Protein AF-A0A846BX42-F1 (afdb_monomer_lite)

Sequence (143 aa):
TKVPAIKTTLGAWLAKYPDSKILSTDTGYNRDYLRYPYGDYYTNKQIIFPVSNQNKLTLHPKAIVSYIWQADNRKPHNLFSGDSQQFVHDELKKTGEKVVRFNGRKIRARWDSQLDTVVVEELDGTPVPSSTAFAFVYPAFFR

Secondary structure (DSSP, 8-state):
---------HHHHHHH-TT-----S--SS---TTS-SSTTTTTSS--SS--TTGGG--S-TT-EEEEEEEE-S---TTS--EEEEEEEHHHHHHHSEEEEEETTEEEEEEEETTTTEEEEEETTSPBPP-EEEETTHHHHH--

Structure (mmCIF, N/CA/C/O backbone):
data_AF-A0A846BX42-F1
#
_entry.id   AF-A0A846BX42-F1
#
loop_
_atom_site.group_PDB
_atom_site.id
_atom_site.type_symbol
_atom_site.label_atom_id
_atom_site.label_alt_id
_atom_site.label_comp_id
_atom_site.label_asym_id
_atom_site.label_entity_id
_atom_site.label_seq_id
_atom_site.pdbx_PDB_ins_code
_atom_site.Cartn_x
_atom_site.Cartn_y
_atom_site.Cartn_z
_atom_site.occupancy
_atom_site.B_iso_or_equiv
_atom_site.auth_seq_id
_atom_site.auth_comp_id
_atom_site.auth_asym_id
_atom_site.auth_atom_id
_atom_site.pdbx_PDB_model_num
ATOM 1 N N . THR A 1 1 ? -18.578 -1.463 -12.778 1.00 58.31 1 THR A N 1
ATOM 2 C CA . THR A 1 1 ? -18.076 -2.644 -12.043 1.00 58.31 1 THR A CA 1
ATOM 3 C C . THR A 1 1 ? -16.735 -2.310 -11.421 1.00 58.31 1 THR A C 1
ATOM 5 O O . THR A 1 1 ? -15.931 -1.691 -12.106 1.00 58.31 1 THR A O 1
ATOM 8 N N . LYS A 1 2 ? -16.496 -2.634 -10.141 1.00 65.88 2 LYS A N 1
ATOM 9 C CA . LYS A 1 2 ? -15.152 -2.525 -9.540 1.00 65.88 2 LYS A CA 1
ATOM 10 C C . LYS A 1 2 ? -14.355 -3.770 -9.934 1.00 65.88 2 LYS A C 1
ATOM 12 O O . LYS A 1 2 ? -14.879 -4.871 -9.806 1.00 65.88 2 LYS A O 1
ATOM 17 N N . VAL A 1 3 ? -13.131 -3.591 -10.418 1.00 77.19 3 VAL A N 1
ATOM 18 C CA . VAL A 1 3 ? -12.224 -4.697 -10.759 1.00 77.19 3 VAL A CA 1
ATOM 19 C C . VAL A 1 3 ? -11.154 -4.764 -9.669 1.00 77.19 3 VAL A C 1
ATOM 21 O O . VAL A 1 3 ? -10.576 -3.721 -9.356 1.00 77.19 3 VAL A O 1
ATOM 24 N N . PRO A 1 4 ? -10.910 -5.928 -9.042 1.00 76.12 4 PRO A N 1
ATOM 25 C CA . PRO A 1 4 ? -9.859 -6.048 -8.042 1.00 76.12 4 PRO A CA 1
ATOM 26 C C . PRO A 1 4 ? -8.486 -5.858 -8.697 1.00 76.12 4 PRO A C 1
ATOM 28 O O . PRO A 1 4 ? -8.218 -6.401 -9.768 1.00 76.12 4 PRO A O 1
ATOM 31 N N . ALA A 1 5 ? -7.613 -5.102 -8.038 1.00 79.06 5 ALA A N 1
ATOM 32 C CA . ALA A 1 5 ? -6.197 -5.047 -8.373 1.00 79.06 5 ALA A CA 1
ATOM 33 C C . ALA A 1 5 ? -5.436 -6.024 -7.471 1.00 79.06 5 ALA A C 1
ATOM 35 O O . ALA A 1 5 ? -5.768 -6.168 -6.295 1.00 79.06 5 ALA A O 1
ATOM 36 N N . ILE A 1 6 ? -4.416 -6.683 -8.017 1.00 79.38 6 ILE A N 1
ATOM 37 C CA . ILE A 1 6 ? -3.538 -7.581 -7.262 1.00 79.38 6 ILE A CA 1
ATOM 38 C C . ILE A 1 6 ? -2.096 -7.081 -7.342 1.00 79.38 6 ILE A C 1
ATOM 40 O O . ILE A 1 6 ? -1.648 -6.632 -8.397 1.00 79.38 6 ILE A O 1
ATOM 44 N N . LYS A 1 7 ? -1.357 -7.180 -6.234 1.00 87.38 7 LYS A N 1
ATOM 45 C CA . LYS A 1 7 ? 0.105 -7.057 -6.227 1.00 87.38 7 LYS A CA 1
ATOM 46 C C . LYS A 1 7 ? 0.687 -8.460 -6.383 1.00 87.38 7 LYS A C 1
ATOM 48 O O . LYS A 1 7 ? 0.247 -9.383 -5.706 1.00 87.38 7 LYS A O 1
ATOM 53 N N . THR A 1 8 ? 1.644 -8.638 -7.283 1.00 90.94 8 THR A N 1
ATOM 54 C CA . THR A 1 8 ? 2.302 -9.930 -7.517 1.00 90.94 8 THR A CA 1
ATOM 55 C C . THR A 1 8 ? 3.731 -9.716 -8.011 1.00 90.94 8 THR A C 1
ATOM 57 O O . THR A 1 8 ? 4.105 -8.593 -8.357 1.00 90.94 8 THR A O 1
ATOM 60 N N . THR A 1 9 ? 4.535 -10.776 -8.039 1.00 93.62 9 THR A N 1
ATOM 61 C CA . THR A 1 9 ? 5.858 -10.749 -8.671 1.00 93.62 9 THR A CA 1
ATOM 62 C C . THR A 1 9 ? 5.738 -11.090 -10.152 1.00 93.62 9 THR A C 1
ATOM 64 O O . THR A 1 9 ? 4.836 -11.823 -10.563 1.00 93.62 9 THR A O 1
ATOM 67 N N . LEU A 1 10 ? 6.684 -10.612 -10.965 1.00 93.19 10 LEU A N 1
ATOM 68 C CA . LEU A 1 10 ? 6.733 -10.972 -12.384 1.00 93.19 10 LEU A CA 1
ATOM 69 C C . LEU A 1 10 ? 6.839 -12.494 -12.582 1.00 93.19 10 LEU A C 1
ATOM 71 O O . LEU A 1 10 ? 6.173 -13.043 -13.451 1.00 93.19 10 LEU A O 1
ATOM 75 N N . GLY A 1 11 ? 7.619 -13.185 -11.745 1.00 95.00 11 GLY A N 1
ATOM 76 C CA . GLY A 1 11 ? 7.758 -14.642 -11.809 1.00 95.00 11 GLY A CA 1
ATOM 77 C C . GLY A 1 11 ? 6.442 -15.382 -11.556 1.00 95.00 11 GLY A C 1
ATOM 78 O O . GLY A 1 11 ? 6.080 -16.264 -12.327 1.00 95.00 11 GLY A O 1
ATOM 79 N N . ALA A 1 12 ? 5.686 -14.989 -10.524 1.00 94.81 12 ALA A N 1
ATOM 80 C CA . ALA A 1 12 ? 4.381 -15.587 -10.243 1.00 94.81 12 ALA A CA 1
ATOM 81 C C . ALA A 1 12 ? 3.355 -15.271 -11.343 1.00 94.81 12 ALA A C 1
ATOM 83 O O . ALA A 1 12 ? 2.546 -16.127 -11.702 1.00 94.81 12 ALA A O 1
ATOM 84 N N . TRP A 1 13 ? 3.416 -14.065 -11.916 1.00 95.19 13 TRP A N 1
ATOM 85 C CA . TRP A 1 13 ? 2.587 -13.698 -13.059 1.00 95.19 13 TRP A CA 1
ATOM 86 C C . TRP A 1 13 ? 2.885 -14.563 -14.287 1.00 95.19 13 TRP A C 1
ATOM 88 O O . TRP A 1 13 ? 1.961 -15.138 -14.854 1.00 95.19 13 TRP A O 1
ATOM 98 N N . LEU A 1 14 ? 4.156 -14.704 -14.671 1.00 96.50 14 LEU A N 1
ATOM 99 C CA . LEU A 1 14 ? 4.567 -15.499 -15.833 1.00 96.50 14 LEU A CA 1
ATOM 100 C C . LEU A 1 14 ? 4.319 -16.997 -15.640 1.00 96.50 14 LEU A C 1
ATOM 102 O O . LEU A 1 14 ? 3.939 -17.669 -16.590 1.00 96.50 14 LEU A O 1
ATOM 106 N N . ALA A 1 15 ? 4.451 -17.519 -14.418 1.00 97.19 15 ALA A N 1
ATOM 107 C CA . ALA A 1 15 ? 4.079 -18.902 -14.122 1.00 97.19 15 ALA A CA 1
ATOM 108 C C . ALA A 1 15 ? 2.581 -19.162 -14.369 1.00 97.19 15 ALA A C 1
ATOM 110 O O . ALA A 1 15 ? 2.205 -20.242 -14.818 1.00 97.19 15 ALA A O 1
ATOM 111 N N . LYS A 1 16 ? 1.724 -18.171 -14.090 1.00 96.44 16 LYS A N 1
ATOM 112 C CA . LYS A 1 16 ? 0.274 -18.266 -14.306 1.00 96.44 16 LYS A CA 1
ATOM 113 C C . LYS A 1 16 ? -0.146 -17.946 -15.744 1.00 96.44 16 LYS A C 1
ATOM 115 O O . LYS A 1 16 ? -1.104 -18.532 -16.239 1.00 96.44 16 LYS A O 1
ATOM 120 N N . TYR A 1 17 ? 0.539 -17.010 -16.393 1.00 96.88 17 TYR A N 1
ATOM 121 C CA . TYR A 1 17 ? 0.228 -16.509 -17.731 1.00 96.88 17 TYR A CA 1
ATOM 122 C C . TYR A 1 17 ? 1.485 -16.549 -18.613 1.00 96.88 17 TYR A C 1
ATOM 124 O O . TYR A 1 17 ? 2.057 -15.490 -18.905 1.00 96.88 17 TYR A O 1
ATOM 132 N N . PRO A 1 18 ? 1.923 -17.750 -19.032 1.00 97.69 18 PRO A N 1
ATOM 133 C CA . PRO A 1 18 ? 3.212 -17.950 -19.699 1.00 97.69 18 PRO A CA 1
ATOM 134 C C . PRO A 1 18 ? 3.326 -17.234 -21.049 1.00 97.69 18 PRO A C 1
ATOM 136 O O . PRO A 1 18 ? 4.420 -16.832 -21.430 1.00 97.69 18 PRO A O 1
ATOM 139 N N . ASP A 1 19 ? 2.202 -16.986 -21.727 1.00 97.88 19 ASP A N 1
ATOM 140 C CA . ASP A 1 19 ? 2.166 -16.286 -23.019 1.00 97.88 19 ASP A CA 1
ATOM 141 C C . ASP A 1 19 ? 2.198 -14.750 -22.889 1.00 97.88 19 ASP A C 1
ATOM 143 O O . ASP A 1 19 ? 2.101 -14.024 -23.885 1.00 97.88 19 ASP A O 1
ATOM 147 N N . SER A 1 20 ? 2.306 -14.221 -21.662 1.00 97.06 20 SER A N 1
ATOM 148 C CA . SER A 1 20 ? 2.407 -12.777 -21.433 1.00 97.06 20 SER A CA 1
ATOM 149 C C . SER A 1 20 ? 3.665 -12.216 -22.091 1.00 97.06 20 SER A C 1
ATOM 151 O O . SER A 1 20 ? 4.775 -12.692 -21.861 1.00 97.06 20 SER A O 1
ATOM 153 N N . LYS A 1 21 ? 3.510 -11.134 -22.854 1.00 95.88 21 LYS A N 1
ATOM 154 C CA . LYS A 1 21 ? 4.640 -10.404 -23.437 1.00 95.88 21 LYS A CA 1
ATOM 155 C C . LYS A 1 21 ? 5.120 -9.326 -22.471 1.00 95.88 21 LYS A C 1
ATOM 157 O O . LYS A 1 21 ? 4.313 -8.548 -21.966 1.00 95.88 21 LYS A O 1
ATOM 162 N N . ILE A 1 22 ? 6.431 -9.264 -22.251 1.00 92.25 22 ILE A N 1
ATOM 163 C CA . ILE A 1 22 ? 7.089 -8.229 -21.444 1.00 92.25 22 ILE A CA 1
ATOM 164 C C . ILE A 1 22 ? 7.797 -7.253 -22.380 1.00 92.25 22 ILE A C 1
ATOM 166 O O . ILE A 1 22 ? 8.423 -7.666 -23.356 1.00 92.25 22 ILE A O 1
ATOM 170 N N . LEU A 1 23 ? 7.672 -5.955 -22.100 1.00 90.81 23 LEU A N 1
ATOM 171 C CA . LEU A 1 23 ? 8.343 -4.924 -22.883 1.00 90.81 23 LEU A CA 1
ATOM 172 C C . LEU A 1 23 ? 9.858 -4.992 -22.649 1.00 90.81 23 LEU A C 1
ATOM 174 O O . LEU A 1 23 ? 10.307 -5.059 -21.505 1.00 90.81 23 LEU A O 1
ATOM 178 N N . SER A 1 24 ? 10.631 -4.963 -23.735 1.00 87.88 24 SER A N 1
ATOM 179 C CA . SER A 1 24 ? 12.093 -4.952 -23.670 1.00 87.88 24 SER A CA 1
ATOM 180 C C . SER A 1 24 ? 12.615 -3.666 -23.026 1.00 87.88 24 SER A C 1
ATOM 182 O O . SER A 1 24 ? 12.065 -2.585 -23.238 1.00 87.88 24 SER A O 1
ATOM 184 N N . THR A 1 25 ? 13.717 -3.774 -22.283 1.00 86.25 25 THR A N 1
ATOM 185 C CA . THR A 1 25 ? 14.502 -2.616 -21.829 1.00 86.25 25 THR A CA 1
ATOM 186 C C . THR A 1 25 ? 15.407 -2.054 -22.930 1.00 86.25 25 THR A C 1
ATOM 188 O O . THR A 1 25 ? 15.941 -0.958 -22.770 1.00 86.25 25 THR A O 1
ATOM 191 N N . ASP A 1 26 ? 15.578 -2.775 -24.044 1.00 89.25 26 ASP A N 1
ATOM 192 C CA . ASP A 1 26 ? 16.244 -2.273 -25.248 1.00 89.25 26 ASP A CA 1
ATOM 193 C C . ASP A 1 26 ? 15.311 -1.319 -26.002 1.00 89.25 26 ASP A C 1
ATOM 195 O O . ASP A 1 26 ? 14.492 -1.717 -26.831 1.00 89.25 26 ASP A O 1
ATOM 199 N N . THR A 1 27 ? 15.388 -0.044 -25.629 1.00 89.75 27 THR A N 1
ATOM 200 C CA . THR A 1 27 ? 14.533 1.020 -26.172 1.00 89.75 27 THR A CA 1
ATOM 201 C C . THR A 1 27 ? 15.220 1.845 -27.261 1.00 89.75 27 THR A C 1
ATOM 203 O O . THR A 1 27 ? 14.589 2.733 -27.828 1.00 89.75 27 THR A O 1
ATOM 206 N N . GLY A 1 28 ? 16.511 1.611 -27.529 1.00 92.44 28 GLY A N 1
ATOM 207 C CA . GLY A 1 28 ? 17.339 2.485 -28.369 1.00 92.44 28 GLY A CA 1
ATOM 208 C C . GLY A 1 28 ? 17.769 3.805 -27.706 1.00 92.44 28 GLY A C 1
ATOM 209 O O . GLY A 1 28 ? 18.404 4.632 -28.358 1.00 92.44 28 GLY A O 1
ATOM 210 N N . TYR A 1 29 ? 17.465 4.016 -26.418 1.00 90.25 29 TYR A N 1
ATOM 211 C CA . TYR A 1 29 ? 17.846 5.215 -25.664 1.00 90.25 29 TYR A CA 1
ATOM 212 C C . TYR A 1 29 ? 18.771 4.891 -24.487 1.00 90.25 29 TYR A C 1
ATOM 214 O O . TYR A 1 29 ? 18.535 3.954 -23.727 1.00 90.25 29 TYR A O 1
ATOM 222 N N . ASN A 1 30 ? 19.784 5.736 -24.270 1.00 88.25 30 ASN A N 1
ATOM 223 C CA . ASN A 1 30 ? 20.662 5.668 -23.099 1.00 88.25 30 ASN A CA 1
ATOM 224 C C . ASN A 1 30 ? 20.037 6.419 -21.911 1.00 88.25 30 ASN A C 1
ATOM 226 O O . ASN A 1 30 ? 20.469 7.514 -21.543 1.00 88.25 30 ASN A O 1
ATOM 230 N N . ARG A 1 31 ? 18.959 5.862 -21.352 1.00 86.75 31 ARG A N 1
ATOM 231 C CA . ARG A 1 31 ? 18.343 6.361 -20.120 1.00 86.75 31 ARG A CA 1
ATOM 232 C C . ARG A 1 31 ? 18.371 5.278 -19.056 1.00 86.75 31 ARG A C 1
ATOM 234 O O . ARG A 1 31 ? 17.744 4.235 -19.206 1.00 86.75 31 ARG A O 1
ATOM 241 N N . ASP A 1 32 ? 19.042 5.575 -17.952 1.00 85.75 32 ASP A N 1
ATOM 242 C CA . ASP A 1 32 ? 19.016 4.727 -16.768 1.00 85.75 32 ASP A CA 1
ATOM 243 C C . ASP A 1 32 ? 17.695 4.925 -16.004 1.00 85.75 32 ASP A C 1
ATOM 245 O O . ASP A 1 32 ? 17.530 5.877 -15.237 1.00 85.75 32 ASP A O 1
ATOM 249 N N . TYR A 1 33 ? 16.733 4.033 -16.244 1.00 84.81 33 TYR A N 1
ATOM 250 C CA . TYR A 1 33 ? 15.455 3.997 -15.525 1.00 84.81 33 TYR A CA 1
ATOM 251 C C . TYR A 1 33 ? 15.555 3.370 -14.125 1.00 84.81 33 TYR A C 1
ATOM 253 O O . TYR A 1 33 ? 14.574 3.409 -13.382 1.00 84.81 33 TYR A O 1
ATOM 261 N N . LEU A 1 34 ? 16.712 2.821 -13.740 1.00 87.12 34 LEU A N 1
ATOM 262 C CA . LEU A 1 34 ? 16.957 2.328 -12.381 1.00 87.12 34 LEU A CA 1
ATOM 263 C C . LEU A 1 34 ? 17.358 3.467 -11.435 1.00 87.12 34 LEU A C 1
ATOM 265 O O . LEU A 1 34 ? 17.215 3.348 -10.217 1.00 87.12 34 LEU A O 1
ATOM 269 N N . ARG A 1 35 ? 17.815 4.601 -11.978 1.00 90.38 35 ARG A N 1
ATOM 270 C CA . ARG A 1 35 ? 18.152 5.786 -11.193 1.00 90.38 35 ARG A CA 1
ATOM 271 C C . ARG A 1 35 ? 16.902 6.570 -10.803 1.00 90.38 35 ARG A C 1
ATOM 273 O O . ARG A 1 35 ? 16.229 7.167 -11.642 1.00 90.38 35 ARG A O 1
ATOM 280 N N . TYR A 1 36 ? 16.648 6.661 -9.499 1.00 90.50 36 TYR A N 1
ATOM 281 C CA . TYR A 1 36 ? 15.584 7.505 -8.957 1.00 90.50 36 TYR A CA 1
ATOM 282 C C . TYR A 1 36 ? 15.865 8.997 -9.240 1.00 90.50 36 TYR A C 1
ATOM 284 O O . TYR A 1 36 ? 16.875 9.524 -8.766 1.00 90.50 36 TYR A O 1
ATOM 292 N N . PRO A 1 37 ? 15.004 9.708 -9.996 1.00 92.25 37 PRO A N 1
ATOM 293 C CA . PRO A 1 37 ? 15.317 11.058 -10.467 1.00 92.25 37 PRO A CA 1
ATOM 294 C C . PRO A 1 37 ? 14.945 12.163 -9.467 1.00 92.25 37 PRO A C 1
ATOM 296 O O . PRO A 1 37 ? 15.289 13.319 -9.691 1.00 92.25 37 PRO A O 1
ATOM 299 N N . TYR A 1 38 ? 14.246 11.837 -8.373 1.00 92.00 38 TYR A N 1
ATOM 300 C CA . TYR A 1 38 ? 13.671 12.828 -7.453 1.00 92.00 38 TYR A CA 1
ATOM 301 C C . TYR A 1 38 ? 14.485 13.029 -6.166 1.00 92.00 38 TYR A C 1
ATOM 303 O O . TYR A 1 38 ? 13.912 13.352 -5.127 1.00 92.00 38 TYR A O 1
ATOM 311 N N . GLY A 1 39 ? 15.806 12.828 -6.211 1.00 93.25 39 GLY A N 1
ATOM 312 C CA . GLY A 1 39 ? 16.698 13.086 -5.074 1.00 93.25 39 GLY A CA 1
ATOM 313 C C . GLY A 1 39 ? 16.233 12.401 -3.783 1.00 93.25 39 GLY A C 1
ATOM 314 O O . GLY A 1 39 ? 15.972 11.199 -3.773 1.00 93.25 39 GLY A O 1
ATOM 315 N N . ASP A 1 40 ? 16.082 13.177 -2.710 1.00 95.00 40 ASP A N 1
ATOM 316 C CA . ASP A 1 40 ? 15.636 12.711 -1.391 1.00 95.00 40 ASP A CA 1
ATOM 317 C C . ASP A 1 40 ? 14.105 12.735 -1.209 1.00 95.00 40 ASP A C 1
ATOM 319 O O . ASP A 1 40 ? 13.605 12.524 -0.100 1.00 95.00 40 ASP A O 1
ATOM 323 N N . TYR A 1 41 ? 13.334 12.976 -2.280 1.00 94.75 41 TYR A N 1
ATOM 324 C CA . TYR A 1 41 ? 11.883 13.150 -2.183 1.00 94.75 41 TYR A CA 1
ATOM 325 C C . TYR A 1 41 ? 11.206 11.967 -1.500 1.00 94.75 41 TYR A C 1
ATOM 327 O O . TYR A 1 41 ? 10.266 12.165 -0.738 1.00 94.75 41 TYR A O 1
ATOM 335 N N . TYR A 1 42 ? 11.689 10.745 -1.728 1.00 91.69 42 TYR A N 1
ATOM 336 C CA . TYR A 1 42 ? 11.106 9.547 -1.123 1.00 91.69 42 TYR A CA 1
ATOM 337 C C . TYR A 1 42 ? 11.219 9.540 0.411 1.00 91.69 42 TYR A C 1
ATOM 339 O O . TYR A 1 42 ? 10.339 9.029 1.099 1.00 91.69 42 TYR A O 1
ATOM 347 N N . THR A 1 43 ? 12.276 10.144 0.952 1.00 93.69 43 THR A N 1
ATOM 348 C CA . THR A 1 43 ? 12.626 10.080 2.376 1.00 93.69 43 THR A CA 1
ATOM 349 C C . THR A 1 43 ? 12.313 11.363 3.137 1.00 93.69 43 THR A C 1
ATOM 351 O O . THR A 1 43 ? 12.159 11.324 4.353 1.00 93.69 43 THR A O 1
ATOM 354 N N . ASN A 1 44 ? 12.195 12.502 2.453 1.00 96.00 44 ASN A N 1
ATOM 355 C CA . ASN A 1 44 ? 11.886 13.777 3.094 1.00 96.00 44 ASN A CA 1
ATOM 356 C C . ASN A 1 44 ? 10.374 13.953 3.375 1.00 96.00 44 ASN A C 1
ATOM 358 O O . ASN A 1 44 ? 9.525 13.161 2.949 1.00 96.00 44 ASN A O 1
ATOM 362 N N . LYS A 1 45 ? 10.005 15.041 4.065 1.00 96.38 45 LYS A N 1
ATOM 363 C CA . LYS A 1 45 ? 8.602 15.369 4.398 1.00 96.38 45 LYS A CA 1
ATOM 364 C C . LYS A 1 45 ? 7.884 16.251 3.368 1.00 96.38 45 LYS A C 1
ATOM 366 O O . LYS A 1 45 ? 6.689 16.484 3.518 1.00 96.38 45 LYS A O 1
ATOM 371 N N . GLN A 1 46 ? 8.569 16.736 2.332 1.00 95.38 46 GLN A N 1
ATOM 372 C CA . GLN A 1 46 ? 7.982 17.637 1.336 1.00 95.38 46 GLN A CA 1
ATOM 373 C C . GLN A 1 46 ? 6.866 16.937 0.549 1.00 95.38 46 GLN A C 1
ATOM 375 O O . GLN A 1 46 ? 7.012 15.782 0.157 1.00 95.38 46 GLN A O 1
ATOM 380 N N . ILE A 1 47 ? 5.774 17.636 0.246 1.00 95.25 47 ILE A N 1
ATOM 381 C CA . ILE A 1 47 ? 4.776 17.180 -0.726 1.00 95.25 47 ILE A CA 1
ATOM 382 C C . ILE A 1 47 ? 4.794 18.179 -1.884 1.00 95.25 47 ILE A C 1
ATOM 384 O O . ILE A 1 47 ? 4.529 19.357 -1.676 1.00 95.25 47 ILE A O 1
ATOM 388 N N . ILE A 1 48 ? 5.174 17.723 -3.085 1.00 92.62 48 ILE A N 1
ATOM 389 C CA . ILE A 1 48 ? 5.358 18.599 -4.257 1.00 92.62 48 ILE A CA 1
ATOM 390 C C . ILE A 1 48 ? 4.023 19.195 -4.716 1.00 92.62 48 ILE A C 1
ATOM 392 O O . ILE A 1 48 ? 3.971 20.361 -5.095 1.00 92.62 48 ILE A O 1
ATOM 396 N N . PHE A 1 49 ? 2.945 18.414 -4.644 1.00 92.94 49 PHE A N 1
ATOM 397 C CA . PHE A 1 49 ? 1.602 18.871 -4.979 1.00 92.94 49 PHE A CA 1
ATOM 398 C C . PHE A 1 49 ? 0.777 19.059 -3.705 1.00 92.94 49 PHE A C 1
ATOM 400 O O . PHE A 1 49 ? 0.699 18.125 -2.903 1.00 92.94 49 PHE A O 1
ATOM 407 N N . PRO A 1 50 ? 0.156 20.233 -3.499 1.00 91.75 50 PRO A N 1
ATOM 408 C CA . PRO A 1 50 ? -0.681 20.469 -2.334 1.00 91.75 50 PRO A CA 1
ATOM 409 C C . PRO A 1 50 ? -1.798 19.429 -2.220 1.00 91.75 50 PRO A C 1
ATOM 411 O O . PRO A 1 50 ? -2.491 19.125 -3.189 1.00 91.75 50 PRO A O 1
ATOM 414 N N . VAL A 1 51 ? -1.993 18.917 -1.009 1.00 94.06 51 VAL A N 1
ATOM 415 C CA . VAL A 1 51 ? -3.061 17.977 -0.657 1.00 94.06 51 VAL A CA 1
ATOM 416 C C . VAL A 1 51 ? -3.767 18.485 0.595 1.00 94.06 51 VAL A C 1
ATOM 418 O O . VAL A 1 51 ? -3.154 19.096 1.470 1.00 94.06 51 VAL A O 1
ATOM 421 N N . SER A 1 52 ? -5.076 18.275 0.673 1.00 94.06 52 SER A N 1
ATOM 422 C CA . SER A 1 52 ? -5.903 18.772 1.773 1.00 94.06 52 SER A CA 1
ATOM 423 C C . SER A 1 52 ? -5.699 17.960 3.061 1.00 94.06 52 SER A C 1
ATOM 425 O O . SER A 1 52 ? -5.135 16.866 3.043 1.00 94.06 52 SER A O 1
ATOM 427 N N . ASN A 1 53 ? -6.168 18.502 4.191 1.00 94.31 53 ASN A N 1
ATOM 428 C CA . ASN A 1 53 ? -6.291 17.817 5.489 1.00 94.31 53 ASN A CA 1
ATOM 429 C C . ASN A 1 53 ? -4.987 17.268 6.107 1.00 94.31 53 ASN A C 1
ATOM 431 O O . ASN A 1 53 ? -5.032 16.390 6.969 1.00 94.31 53 ASN A O 1
ATOM 435 N N . GLN A 1 54 ? -3.818 17.787 5.720 1.00 94.44 54 GLN A N 1
ATOM 436 C CA . GLN A 1 54 ? -2.530 17.308 6.251 1.00 94.44 54 GLN A CA 1
ATOM 437 C C . GLN A 1 54 ? -2.303 17.655 7.725 1.00 94.44 54 GLN A C 1
ATOM 439 O O . GLN A 1 54 ? -1.508 17.007 8.394 1.00 94.44 54 GLN A O 1
ATOM 444 N N . ASN A 1 55 ? -3.064 18.603 8.270 1.00 94.50 55 ASN A N 1
ATOM 445 C CA . ASN A 1 55 ? -3.118 18.870 9.706 1.00 94.50 55 ASN A CA 1
ATOM 446 C C . ASN A 1 55 ? -3.658 17.684 10.532 1.00 94.50 55 ASN A C 1
ATOM 448 O O . ASN A 1 55 ? -3.461 17.663 11.741 1.00 94.50 55 ASN A O 1
ATOM 452 N N . LYS A 1 56 ? -4.337 16.709 9.906 1.00 93.94 56 LYS A N 1
ATOM 453 C CA . LYS A 1 56 ? -4.805 15.474 10.560 1.00 93.94 56 LYS A CA 1
ATOM 454 C C . LYS A 1 56 ? -3.783 14.332 10.520 1.00 93.94 56 LYS A C 1
ATOM 456 O O . LYS A 1 56 ? -4.012 13.287 11.125 1.00 93.94 56 LYS A O 1
ATOM 461 N N . LEU A 1 57 ? -2.698 14.478 9.762 1.00 95.00 57 LEU A N 1
ATOM 462 C CA . LEU A 1 57 ? -1.736 13.406 9.553 1.00 95.00 57 LEU A CA 1
ATOM 463 C C . LEU A 1 57 ? -0.816 13.257 10.774 1.00 95.00 57 LEU A C 1
ATOM 465 O O . LEU A 1 57 ? -0.121 14.193 11.155 1.00 95.00 57 LEU A O 1
ATOM 469 N N . THR A 1 58 ? -0.766 12.055 11.343 1.00 94.56 58 THR A N 1
ATOM 470 C CA . THR A 1 58 ? 0.119 11.719 12.475 1.00 94.56 58 THR A CA 1
ATOM 471 C C . THR A 1 58 ? 1.364 10.932 12.063 1.00 94.56 58 THR A C 1
ATOM 473 O O . THR A 1 58 ? 2.322 10.833 12.826 1.00 94.56 58 THR A O 1
ATOM 476 N N . LEU A 1 59 ? 1.363 10.369 10.854 1.00 97.06 59 LEU A N 1
ATOM 477 C CA . LEU A 1 59 ? 2.463 9.584 10.300 1.00 97.06 59 LEU A CA 1
ATOM 478 C C . LEU A 1 59 ? 3.449 10.472 9.535 1.00 97.06 59 LEU A C 1
ATOM 480 O O . LEU A 1 59 ? 3.143 11.603 9.156 1.00 97.06 59 LEU A O 1
ATOM 484 N N . HIS A 1 60 ? 4.627 9.927 9.221 1.00 97.50 60 HIS A N 1
ATOM 485 C CA . HIS A 1 60 ? 5.443 10.509 8.158 1.00 97.50 60 HIS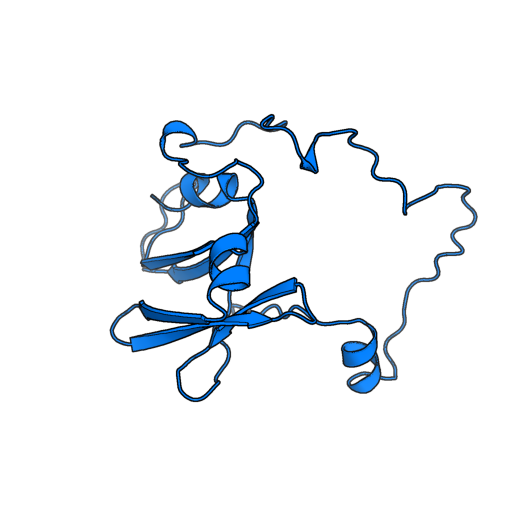 A CA 1
ATOM 486 C C . HIS A 1 60 ? 4.606 10.570 6.859 1.00 97.50 60 HIS A C 1
ATOM 488 O O . HIS A 1 60 ? 3.999 9.554 6.517 1.00 97.50 60 HIS A O 1
ATOM 494 N N . PRO A 1 61 ? 4.573 11.689 6.103 1.00 97.50 61 PRO A N 1
ATOM 495 C CA . PRO A 1 61 ? 3.737 11.824 4.900 1.00 97.50 61 PRO A CA 1
ATOM 496 C C . PRO A 1 61 ? 3.886 10.680 3.906 1.00 97.50 61 PRO A C 1
ATOM 498 O O . PRO A 1 61 ? 2.903 10.237 3.318 1.00 97.50 61 PRO A O 1
ATOM 501 N N . LYS A 1 62 ? 5.111 10.171 3.763 1.00 97.12 62 LYS A N 1
ATOM 502 C CA . LYS A 1 62 ? 5.455 9.082 2.843 1.00 97.12 62 LYS A CA 1
ATOM 503 C C . LYS A 1 62 ? 5.582 7.713 3.511 1.00 97.12 62 LYS A C 1
ATOM 505 O O . LYS A 1 62 ? 6.100 6.792 2.894 1.00 97.12 62 LYS A O 1
ATOM 510 N N . ALA A 1 63 ? 5.114 7.561 4.752 1.00 97.88 63 ALA A N 1
ATOM 511 C CA . ALA A 1 63 ? 4.912 6.228 5.314 1.00 97.88 63 ALA A CA 1
ATOM 512 C C . ALA A 1 63 ? 3.940 5.456 4.413 1.00 97.88 63 ALA A C 1
ATOM 514 O O . ALA A 1 63 ? 2.968 6.032 3.918 1.00 97.88 63 ALA A O 1
ATOM 515 N N . ILE A 1 64 ? 4.205 4.175 4.179 1.00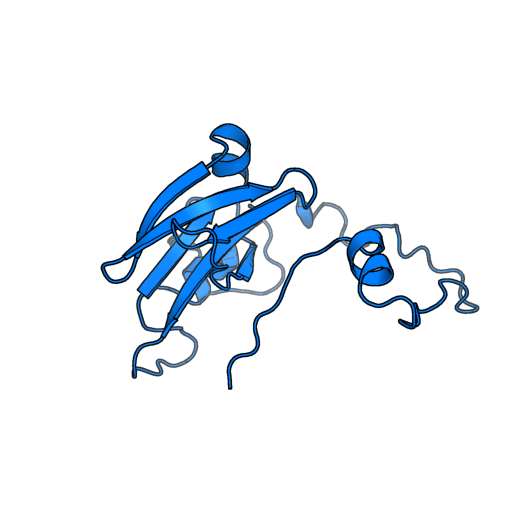 97.81 64 ILE A N 1
ATOM 516 C CA . ILE A 1 64 ? 3.347 3.352 3.329 1.00 97.81 64 ILE A CA 1
ATOM 517 C C . ILE A 1 64 ? 2.209 2.791 4.179 1.00 97.81 64 ILE A C 1
ATOM 519 O O . ILE A 1 64 ? 2.419 2.226 5.257 1.00 97.81 64 ILE A O 1
ATOM 523 N N . VAL A 1 65 ? 0.989 2.957 3.682 1.00 98.00 65 VAL A N 1
ATOM 524 C CA . VAL A 1 65 ? -0.221 2.391 4.272 1.00 98.00 65 VAL A CA 1
ATOM 525 C C . VAL A 1 65 ? -0.977 1.595 3.220 1.00 98.00 65 VAL A C 1
ATOM 527 O O . VAL A 1 65 ? -0.975 1.951 2.041 1.00 98.00 65 VAL A O 1
ATOM 530 N N . SER A 1 66 ? -1.663 0.539 3.644 1.00 97.19 66 SER A N 1
ATOM 531 C CA . SER A 1 66 ? -2.749 -0.050 2.860 1.00 97.19 66 SER A CA 1
ATOM 532 C C . SER A 1 66 ? -4.078 0.334 3.481 1.00 97.19 66 SER A C 1
ATOM 534 O O . SER A 1 66 ? -4.168 0.473 4.696 1.00 97.19 66 SER A O 1
ATOM 536 N N . TYR A 1 67 ? -5.119 0.493 2.678 1.00 96.06 67 TYR A N 1
ATOM 537 C CA . TYR A 1 67 ? -6.460 0.737 3.184 1.00 96.06 67 TYR A CA 1
ATOM 538 C C . TYR A 1 67 ? -7.514 -0.050 2.424 1.00 96.06 67 TYR A C 1
ATOM 540 O O . TYR A 1 67 ? -7.369 -0.345 1.238 1.00 96.06 67 TYR A O 1
ATOM 548 N N . ILE A 1 68 ? -8.596 -0.353 3.129 1.00 95.12 68 ILE A N 1
ATOM 549 C CA . ILE A 1 68 ? -9.841 -0.859 2.558 1.00 95.12 68 ILE A CA 1
ATOM 550 C C . ILE A 1 68 ? -10.919 0.211 2.664 1.00 95.12 68 ILE A C 1
ATOM 552 O O . ILE A 1 68 ? -10.871 1.075 3.542 1.00 95.12 68 ILE A O 1
ATOM 556 N N . TRP A 1 69 ? -11.896 0.145 1.766 1.00 94.56 69 TRP A N 1
ATOM 557 C CA . TRP A 1 69 ? -12.993 1.100 1.725 1.00 94.56 69 TRP A CA 1
ATOM 558 C C . TRP A 1 69 ? -14.267 0.461 1.174 1.00 94.56 69 TRP A C 1
ATOM 560 O O . TRP A 1 69 ? -14.272 -0.129 0.088 1.00 94.56 69 TRP A O 1
ATOM 570 N N . GLN A 1 70 ? -15.365 0.635 1.905 1.00 93.12 70 GLN A N 1
ATOM 571 C CA . GLN A 1 70 ? -16.709 0.304 1.464 1.00 93.12 70 GLN A CA 1
ATOM 572 C C . GLN A 1 70 ? -17.501 1.596 1.305 1.00 93.12 70 GLN A C 1
ATOM 574 O O . GLN A 1 70 ? -17.810 2.275 2.277 1.00 93.12 70 GLN A O 1
ATOM 579 N N . ALA A 1 71 ? -17.809 1.930 0.055 1.00 93.25 71 ALA A N 1
ATOM 580 C CA . ALA A 1 71 ? -18.564 3.129 -0.266 1.00 93.25 71 ALA A CA 1
ATOM 581 C C . ALA A 1 71 ? -20.009 3.028 0.237 1.00 93.25 71 ALA A C 1
ATOM 583 O O . ALA A 1 71 ? -20.626 1.967 0.116 1.00 93.25 71 ALA A O 1
ATOM 584 N N . ASP A 1 72 ? -20.547 4.143 0.722 1.00 94.25 72 ASP A N 1
ATOM 585 C CA . ASP A 1 72 ? -21.986 4.325 0.897 1.00 94.25 72 ASP A CA 1
ATOM 586 C C . ASP A 1 72 ? -22.589 5.090 -0.303 1.00 94.25 72 ASP A C 1
ATOM 588 O O . ASP A 1 72 ? -21.950 5.261 -1.346 1.00 94.25 72 ASP A O 1
ATOM 592 N N 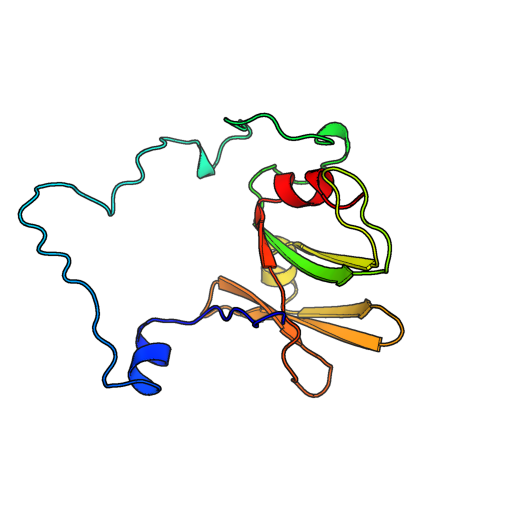. ASN A 1 73 ? -23.843 5.535 -0.183 1.00 95.56 73 ASN A N 1
ATOM 593 C CA . ASN A 1 73 ? -24.549 6.232 -1.263 1.00 95.56 73 ASN A CA 1
ATOM 594 C C . ASN A 1 73 ? -24.202 7.730 -1.382 1.00 95.56 73 ASN A C 1
ATOM 596 O O . ASN A 1 73 ? -24.689 8.397 -2.299 1.00 95.56 73 ASN A O 1
ATOM 600 N N . ARG A 1 74 ? -23.387 8.288 -0.480 1.00 95.81 74 ARG A N 1
ATOM 601 C CA . ARG A 1 74 ? -23.010 9.705 -0.494 1.00 95.81 74 ARG A CA 1
ATOM 602 C C . ARG A 1 74 ? -21.848 9.929 -1.457 1.00 95.81 74 ARG A C 1
ATOM 604 O O . ARG A 1 74 ? -20.905 9.146 -1.534 1.00 95.81 74 ARG A O 1
ATOM 611 N N . LYS A 1 75 ? -21.892 11.051 -2.177 1.00 91.94 75 LYS A N 1
ATOM 612 C CA . LYS A 1 75 ? -20.869 11.446 -3.160 1.00 91.94 75 LYS A CA 1
ATOM 613 C C . LYS A 1 75 ? -20.358 12.860 -2.875 1.00 91.94 75 LYS A C 1
ATOM 615 O O . LYS A 1 75 ? -20.654 13.779 -3.637 1.00 91.94 75 LYS A O 1
ATOM 620 N N . PRO A 1 76 ? -19.673 13.075 -1.740 1.00 94.31 76 PRO A N 1
ATOM 621 C CA . PRO A 1 76 ? -19.134 14.386 -1.413 1.00 94.31 76 PRO A CA 1
ATOM 622 C C . PRO A 1 76 ? -18.097 14.824 -2.455 1.00 94.31 76 PRO A C 1
ATOM 624 O O . PRO A 1 76 ? -17.336 14.016 -2.985 1.00 94.31 76 PRO A O 1
ATOM 627 N N . HIS A 1 77 ? -18.048 16.124 -2.733 1.00 93.00 77 HIS A N 1
ATOM 628 C CA . HIS A 1 77 ? -17.067 16.686 -3.655 1.00 93.00 77 HIS A CA 1
ATOM 629 C C . HIS A 1 77 ? -15.640 16.501 -3.107 1.00 93.00 77 HIS A C 1
ATOM 631 O O . HIS A 1 77 ? -15.365 16.868 -1.962 1.00 93.00 77 HIS A O 1
ATOM 637 N N . ASN A 1 78 ? -14.742 15.951 -3.931 1.00 91.62 78 ASN A N 1
ATOM 638 C CA . ASN A 1 78 ? -13.325 15.694 -3.626 1.00 91.62 78 ASN A CA 1
ATOM 639 C C . ASN A 1 78 ? -13.045 14.781 -2.417 1.00 91.62 78 ASN A C 1
ATOM 641 O O . ASN A 1 78 ? -11.950 14.831 -1.860 1.00 91.62 78 ASN A O 1
ATOM 645 N N . LEU A 1 79 ? -14.004 13.954 -1.996 1.00 93.88 79 LEU A N 1
ATOM 646 C CA . LEU A 1 79 ? -13.853 13.057 -0.849 1.00 93.88 79 LEU A CA 1
ATOM 647 C C . LEU A 1 79 ? -14.480 11.694 -1.132 1.00 93.88 79 LEU A C 1
ATOM 649 O O . LEU A 1 79 ? -15.341 11.550 -2.000 1.00 93.88 79 LEU A O 1
ATOM 653 N N . PHE A 1 80 ? -14.084 10.705 -0.341 1.00 93.50 80 PHE A N 1
ATOM 654 C CA . PHE A 1 80 ? -14.754 9.415 -0.277 1.00 93.50 80 PHE A CA 1
ATOM 655 C C . PHE A 1 80 ? -15.701 9.364 0.922 1.00 93.50 80 PHE A C 1
ATOM 657 O O . PHE A 1 80 ? -15.524 10.066 1.918 1.00 93.50 80 PHE A O 1
ATOM 664 N N . SER A 1 81 ? -16.747 8.550 0.804 1.00 94.94 81 SER A N 1
ATOM 665 C CA . SER A 1 81 ? -17.740 8.342 1.858 1.00 94.94 81 SER A CA 1
ATOM 666 C C . SER A 1 81 ? -18.026 6.861 2.052 1.00 94.94 81 SER A C 1
ATOM 668 O O . SER A 1 81 ? -17.780 6.066 1.146 1.00 94.94 81 SER A O 1
ATOM 670 N N . GLY A 1 82 ? -18.515 6.500 3.232 1.00 94.81 82 GLY A N 1
ATOM 671 C CA . GLY A 1 82 ? -18.585 5.127 3.725 1.00 94.81 82 GLY A CA 1
ATOM 672 C C . GLY A 1 82 ? -17.379 4.751 4.587 1.00 94.81 82 GLY A C 1
ATOM 673 O O . GLY A 1 82 ? -16.490 5.569 4.829 1.00 94.81 82 GLY A O 1
ATOM 674 N N . ASP A 1 83 ? -17.371 3.515 5.068 1.00 95.50 83 ASP A N 1
ATOM 675 C CA . ASP A 1 83 ? -16.397 3.042 6.045 1.00 95.50 83 ASP A CA 1
ATOM 676 C C . ASP A 1 83 ? -15.047 2.732 5.399 1.00 95.50 83 ASP A C 1
ATOM 678 O O . ASP A 1 83 ? -14.962 2.106 4.336 1.00 95.50 83 ASP A O 1
ATOM 682 N N . SER A 1 84 ? -13.970 3.132 6.065 1.00 96.06 84 SER A N 1
ATOM 683 C CA . SER A 1 84 ? -12.602 2.835 5.654 1.00 96.06 84 SER A CA 1
ATOM 684 C C . SER A 1 84 ? -11.729 2.459 6.845 1.00 96.06 84 SER A C 1
ATOM 686 O O . SER A 1 84 ? -11.979 2.851 7.983 1.00 96.06 84 SER A O 1
ATOM 688 N N . GLN A 1 85 ? -10.696 1.667 6.574 1.00 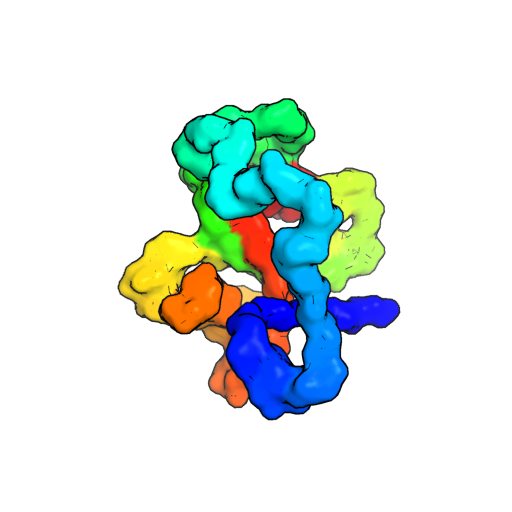97.06 85 GLN A N 1
ATOM 689 C CA . GLN A 1 85 ? -9.704 1.271 7.567 1.00 97.06 85 GLN A CA 1
ATOM 690 C C . GLN A 1 85 ? -8.323 1.273 6.920 1.00 97.06 85 GLN A C 1
ATOM 692 O O . GLN A 1 85 ? -8.124 0.618 5.896 1.00 97.06 85 GLN A O 1
ATOM 697 N N . GLN A 1 86 ? -7.372 1.975 7.539 1.00 97.38 86 GLN A N 1
ATOM 698 C CA . GLN A 1 86 ? -5.961 1.961 7.149 1.00 97.38 86 GLN A CA 1
ATOM 699 C C . GLN A 1 86 ? -5.136 0.986 8.000 1.00 97.3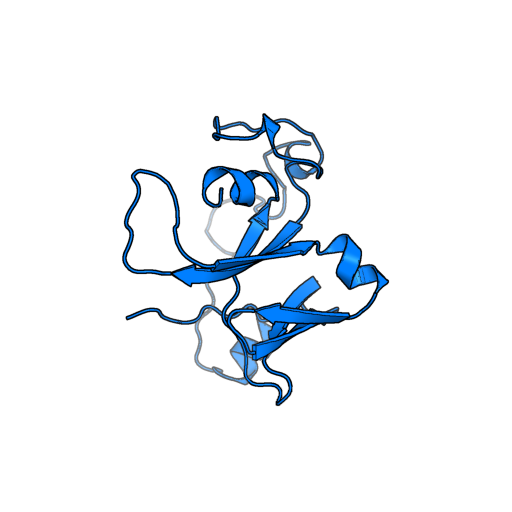8 86 GLN A C 1
ATOM 701 O O . GLN A 1 86 ? -5.446 0.737 9.168 1.00 97.38 86 GLN A O 1
ATOM 706 N N . PHE A 1 87 ? -4.044 0.500 7.419 1.00 98.00 87 PHE A N 1
ATOM 707 C CA . PHE A 1 87 ? -3.053 -0.387 8.013 1.00 98.00 87 PHE A CA 1
ATOM 708 C C . PHE A 1 87 ? -1.660 0.163 7.707 1.00 98.00 87 PHE A C 1
ATOM 710 O O . PHE A 1 87 ? -1.299 0.336 6.541 1.00 98.00 87 PHE A O 1
ATOM 717 N N . VAL A 1 88 ? -0.878 0.449 8.747 1.00 98.25 88 VAL A N 1
ATOM 718 C CA . VAL A 1 88 ? 0.483 0.981 8.603 1.00 98.25 88 VAL A CA 1
ATOM 719 C C . VAL A 1 88 ? 1.443 -0.171 8.325 1.00 98.25 88 VAL A C 1
ATOM 721 O O . VAL A 1 88 ? 1.490 -1.131 9.093 1.00 98.25 88 VAL A O 1
ATOM 724 N N . HIS A 1 89 ? 2.210 -0.089 7.233 1.00 98.31 89 HIS A N 1
ATOM 725 C CA . HIS A 1 89 ? 3.091 -1.190 6.817 1.00 98.31 89 HIS A CA 1
ATOM 726 C C . HIS A 1 89 ? 4.171 -1.469 7.859 1.00 98.31 89 HIS A C 1
ATOM 728 O O . HIS A 1 89 ? 4.356 -2.620 8.231 1.00 98.31 89 HIS A O 1
ATOM 734 N N . ASP A 1 90 ? 4.800 -0.431 8.414 1.00 97.94 90 ASP A N 1
ATOM 735 C CA . ASP A 1 90 ? 5.829 -0.584 9.452 1.00 97.94 90 ASP A CA 1
ATOM 736 C C . ASP A 1 90 ? 5.306 -1.226 10.746 1.00 97.94 90 ASP A C 1
ATOM 738 O O . ASP A 1 90 ? 6.074 -1.864 11.466 1.00 97.94 90 ASP A O 1
ATOM 742 N N . GLU A 1 91 ? 4.017 -1.061 11.061 1.00 98.12 91 GLU A N 1
ATOM 743 C CA . GLU A 1 91 ? 3.377 -1.749 12.187 1.00 98.12 91 GLU A CA 1
ATOM 744 C C . GLU A 1 91 ? 3.237 -3.237 11.863 1.00 98.12 91 GLU A C 1
ATOM 746 O O . GLU A 1 91 ? 3.761 -4.075 12.596 1.00 98.12 91 GLU A O 1
ATOM 751 N N . LEU A 1 92 ? 2.614 -3.577 10.729 1.00 98.44 92 LEU A N 1
ATOM 752 C CA . LEU A 1 92 ? 2.377 -4.979 10.375 1.00 98.44 92 LEU A CA 1
ATOM 753 C C . LEU A 1 92 ? 3.656 -5.741 10.034 1.00 98.44 92 LEU A C 1
ATOM 755 O O . LEU A 1 92 ? 3.735 -6.933 10.304 1.00 98.44 92 LEU A O 1
ATOM 759 N N . LYS A 1 93 ? 4.693 -5.068 9.533 1.00 98.19 93 LYS A N 1
ATOM 760 C CA . LYS A 1 93 ? 6.022 -5.660 9.351 1.00 98.19 93 LYS A CA 1
ATOM 761 C C . LYS A 1 93 ? 6.628 -6.134 10.676 1.00 98.19 93 LYS A C 1
ATOM 763 O O . LYS A 1 93 ? 7.398 -7.088 10.678 1.00 98.19 93 LYS A O 1
ATOM 768 N N . LYS A 1 94 ? 6.270 -5.495 11.798 1.00 98.00 94 LYS A N 1
ATOM 769 C CA . LYS A 1 94 ? 6.717 -5.868 13.152 1.00 98.00 94 LYS A CA 1
ATOM 770 C C . LYS A 1 94 ? 5.790 -6.882 13.813 1.00 98.00 94 LYS A C 1
ATOM 772 O O . LYS A 1 94 ? 6.272 -7.802 14.460 1.00 98.00 94 LYS A O 1
ATOM 777 N N . THR A 1 95 ? 4.475 -6.705 13.683 1.00 98.00 95 THR A N 1
ATOM 778 C CA . THR A 1 95 ? 3.484 -7.554 14.370 1.00 98.00 95 THR A CA 1
ATOM 779 C C . THR A 1 95 ? 3.091 -8.799 13.576 1.00 98.00 95 THR A C 1
ATOM 781 O O . THR A 1 95 ? 2.479 -9.707 14.128 1.00 98.00 95 THR A O 1
ATOM 784 N N . GLY A 1 96 ? 3.411 -8.853 12.283 1.00 98.31 96 GLY A N 1
ATOM 785 C CA . GLY A 1 96 ? 3.047 -9.926 11.358 1.00 98.31 96 GLY A CA 1
ATOM 786 C C . GLY A 1 96 ? 1.609 -9.819 10.852 1.00 98.31 96 GLY A C 1
ATOM 787 O O . GLY A 1 96 ? 1.379 -9.831 9.645 1.00 98.31 96 GLY A O 1
ATOM 788 N N . GLU A 1 97 ? 0.633 -9.682 11.746 1.00 97.94 97 GLU A N 1
ATOM 789 C CA . GLU A 1 97 ? -0.776 -9.535 11.377 1.00 97.94 97 GLU A CA 1
ATOM 790 C C . GLU A 1 97 ? -1.588 -8.724 12.388 1.00 97.94 97 GLU A C 1
ATOM 792 O O . GLU A 1 97 ? -1.135 -8.424 13.495 1.00 97.94 97 GLU A O 1
ATOM 797 N N . LYS A 1 98 ? -2.802 -8.346 11.982 1.00 98.12 98 LYS A N 1
ATOM 798 C CA . LYS A 1 98 ? -3.796 -7.662 12.806 1.00 98.12 98 LYS A CA 1
ATOM 799 C C . LYS A 1 98 ? -5.199 -8.029 12.342 1.00 98.12 98 LYS A C 1
ATOM 801 O O . LYS A 1 98 ? -5.522 -7.895 11.163 1.00 98.12 98 LYS A O 1
ATOM 806 N N . VAL A 1 99 ? -6.054 -8.441 13.276 1.00 98.25 99 VAL A N 1
ATOM 807 C CA . VAL A 1 99 ? -7.479 -8.681 13.012 1.00 98.25 99 VAL A CA 1
ATOM 808 C C . VAL A 1 99 ? -8.283 -7.470 13.468 1.00 98.25 99 VAL A C 1
ATOM 810 O O . VAL A 1 99 ? -8.137 -7.014 14.601 1.00 98.25 99 VAL A O 1
ATOM 813 N N . VAL A 1 100 ? -9.147 -6.952 12.597 1.00 97.69 100 VAL A N 1
ATOM 814 C CA . VAL A 1 100 ? -10.015 -5.800 12.888 1.00 97.69 100 VAL A CA 1
ATOM 815 C C . VAL A 1 100 ? -11.463 -6.107 12.522 1.00 97.69 100 VAL A C 1
ATOM 817 O O . VAL A 1 100 ? -11.740 -6.973 11.691 1.00 97.69 100 VAL A O 1
ATOM 820 N N . ARG A 1 101 ? -12.406 -5.398 13.153 1.00 97.44 101 ARG A N 1
ATOM 821 C CA . ARG A 1 101 ? -13.814 -5.422 12.747 1.00 97.44 101 ARG A CA 1
ATOM 822 C C . ARG A 1 101 ? -14.050 -4.311 11.723 1.00 97.44 101 ARG A C 1
ATOM 824 O O . ARG A 1 101 ? -13.729 -3.162 11.995 1.00 97.44 101 ARG A O 1
ATOM 831 N N . PHE A 1 102 ? -14.633 -4.657 10.583 1.00 96.88 102 PHE A N 1
ATOM 832 C CA . PHE A 1 102 ? -14.979 -3.740 9.501 1.00 96.88 102 PHE A CA 1
ATOM 833 C C . PHE A 1 102 ? -16.379 -4.100 8.999 1.00 96.88 102 PHE A C 1
ATOM 835 O O . PHE A 1 102 ? -16.607 -5.238 8.601 1.00 96.88 102 PHE A O 1
ATOM 842 N N . ASN A 1 103 ? -17.337 -3.175 9.079 1.00 93.56 103 ASN A N 1
ATOM 843 C CA . ASN A 1 103 ? -18.728 -3.379 8.637 1.00 93.56 103 ASN A CA 1
ATOM 844 C C . ASN A 1 103 ? -19.383 -4.651 9.182 1.00 93.56 103 ASN A C 1
ATOM 846 O O . ASN A 1 103 ? -19.964 -5.451 8.456 1.00 93.56 103 ASN A O 1
ATOM 850 N N . GLY A 1 104 ? -19.241 -4.865 10.492 1.00 93.44 104 GLY A N 1
ATOM 851 C CA . GLY A 1 104 ? -19.844 -6.001 11.188 1.00 93.44 104 GLY A CA 1
ATOM 852 C C . GLY A 1 104 ? -19.107 -7.335 11.018 1.00 93.44 104 GLY A C 1
ATOM 853 O O . GLY A 1 104 ? -19.344 -8.230 11.828 1.00 93.44 104 GLY A O 1
ATOM 854 N N . ARG A 1 105 ? -18.157 -7.458 10.081 1.00 95.00 105 ARG A N 1
ATOM 855 C CA . ARG A 1 105 ? -17.327 -8.662 9.884 1.00 95.00 105 ARG A CA 1
ATOM 856 C C . ARG A 1 105 ? -15.905 -8.489 10.418 1.00 95.00 105 ARG A C 1
ATOM 858 O O . ARG A 1 105 ? -15.454 -7.369 10.651 1.00 95.00 105 ARG A O 1
ATOM 865 N N . LYS A 1 106 ? -15.214 -9.603 10.668 1.00 97.94 106 LYS A N 1
ATOM 866 C CA . LYS A 1 106 ? -13.792 -9.618 11.039 1.00 97.94 106 LYS A CA 1
ATOM 867 C C . LYS A 1 106 ? -12.953 -9.873 9.796 1.00 97.94 106 LYS A C 1
ATOM 869 O O . LYS A 1 106 ? -13.244 -10.804 9.058 1.00 97.94 106 LYS A O 1
ATOM 874 N N . ILE A 1 107 ? -11.892 -9.098 9.640 1.00 97.81 107 ILE A N 1
ATOM 875 C CA . ILE A 1 107 ? -10.897 -9.253 8.578 1.00 97.81 107 ILE A CA 1
ATOM 876 C C . ILE A 1 107 ? -9.506 -9.339 9.193 1.00 97.81 107 ILE A C 1
ATOM 878 O O . ILE A 1 107 ? -9.261 -8.753 10.253 1.00 97.81 107 ILE A O 1
ATOM 882 N N . ARG A 1 108 ? -8.592 -10.033 8.520 1.00 98.31 108 ARG A N 1
ATOM 883 C CA . ARG A 1 108 ? -7.169 -10.060 8.853 1.00 98.31 108 ARG A CA 1
ATOM 884 C C . ARG A 1 108 ? -6.410 -9.195 7.851 1.00 98.31 108 ARG A C 1
ATOM 886 O O . ARG A 1 108 ? -6.556 -9.355 6.646 1.00 98.31 108 ARG A O 1
ATOM 893 N N . ALA A 1 109 ? -5.582 -8.292 8.355 1.00 98.25 109 ALA A N 1
ATOM 894 C CA . ALA A 1 109 ? -4.512 -7.672 7.591 1.00 98.25 109 ALA A CA 1
ATOM 895 C C . ALA A 1 109 ? -3.197 -8.343 7.991 1.00 98.25 109 ALA A C 1
ATOM 897 O O . ALA A 1 109 ? -2.875 -8.408 9.177 1.00 98.25 109 ALA A O 1
ATOM 898 N N . ARG A 1 110 ? -2.448 -8.855 7.020 1.00 97.75 110 ARG A N 1
ATOM 899 C CA . ARG A 1 110 ? -1.215 -9.608 7.244 1.00 97.75 110 ARG A CA 1
ATOM 900 C C . ARG A 1 110 ? -0.085 -9.024 6.411 1.00 97.75 110 ARG A C 1
ATOM 902 O O . ARG A 1 110 ? -0.285 -8.614 5.270 1.00 97.75 110 ARG A O 1
ATOM 909 N N . TRP A 1 111 ? 1.102 -8.985 6.994 1.00 98.19 111 TRP A N 1
ATOM 910 C CA . TRP A 1 111 ? 2.325 -8.648 6.293 1.00 98.19 111 TRP A CA 1
ATOM 911 C C . TRP A 1 111 ? 2.757 -9.795 5.377 1.00 98.19 111 TRP A C 1
ATOM 913 O O . TRP A 1 111 ? 2.959 -10.929 5.818 1.00 98.19 111 TRP A O 1
ATOM 923 N N . ASP A 1 112 ? 2.921 -9.479 4.099 1.00 96.62 112 ASP A N 1
ATOM 924 C CA . ASP A 1 112 ? 3.518 -10.349 3.100 1.00 96.62 112 ASP A CA 1
ATOM 925 C C . ASP A 1 112 ? 4.970 -9.913 2.880 1.00 96.62 112 ASP A C 1
ATOM 927 O O . ASP A 1 112 ? 5.244 -8.845 2.327 1.00 96.62 112 ASP A O 1
ATOM 931 N N . SER A 1 113 ? 5.912 -10.733 3.349 1.00 96.12 113 SER A N 1
ATOM 932 C CA . SER A 1 113 ? 7.346 -10.448 3.255 1.00 96.12 113 SER A CA 1
ATOM 933 C C . SER A 1 113 ? 7.909 -10.619 1.847 1.00 96.12 113 SER A C 1
ATOM 935 O O . SER A 1 113 ? 8.941 -10.027 1.545 1.00 96.12 113 SER A O 1
ATOM 937 N N . GLN A 1 114 ? 7.256 -11.403 0.988 1.00 93.81 114 GLN A N 1
ATOM 938 C CA . GLN A 1 114 ? 7.696 -11.613 -0.388 1.00 93.81 114 GLN A CA 1
ATOM 939 C C . GLN A 1 114 ? 7.317 -10.418 -1.265 1.00 93.81 114 GLN A C 1
ATOM 941 O O . GLN A 1 114 ? 8.085 -10.006 -2.132 1.00 93.81 114 GLN A O 1
ATOM 946 N N . LEU A 1 115 ? 6.129 -9.859 -1.038 1.00 93.94 115 LEU A N 1
ATOM 947 C CA . LEU A 1 115 ? 5.622 -8.702 -1.762 1.00 93.94 115 LEU A CA 1
ATOM 948 C C . LEU A 1 115 ? 5.949 -7.373 -1.077 1.00 93.94 115 LEU A C 1
ATOM 950 O O . LEU A 1 115 ? 5.670 -6.336 -1.677 1.00 93.94 115 LEU A O 1
ATOM 954 N N . ASP A 1 116 ? 6.497 -7.382 0.143 1.00 95.44 116 ASP A N 1
ATOM 955 C CA . ASP A 1 116 ? 6.742 -6.197 0.985 1.00 95.44 116 ASP A CA 1
ATOM 956 C C . ASP A 1 116 ? 5.474 -5.322 1.025 1.00 95.44 116 ASP A C 1
ATOM 958 O O . ASP A 1 116 ? 5.400 -4.208 0.493 1.00 95.44 116 ASP A O 1
ATOM 962 N N . THR A 1 117 ? 4.375 -5.924 1.489 1.00 96.00 117 THR A N 1
ATOM 963 C CA . THR A 1 117 ? 3.062 -5.274 1.488 1.00 96.00 117 THR A CA 1
ATOM 964 C C . THR A 1 117 ? 2.113 -5.847 2.529 1.00 96.00 117 THR A C 1
ATOM 966 O O . THR A 1 117 ? 2.372 -6.887 3.125 1.00 96.00 117 THR A O 1
ATOM 969 N N . VAL A 1 118 ? 0.978 -5.176 2.716 1.00 97.12 118 VAL A N 1
ATOM 970 C CA . VAL A 1 118 ? -0.128 -5.687 3.524 1.00 97.12 118 VAL A CA 1
ATOM 971 C C . VAL A 1 118 ? -1.181 -6.314 2.616 1.00 97.12 118 VAL A C 1
ATOM 973 O O . VAL A 1 118 ? -1.750 -5.644 1.754 1.00 97.12 118 VAL A O 1
ATOM 976 N N . VAL A 1 119 ? -1.464 -7.591 2.850 1.00 95.69 119 VAL A N 1
ATOM 977 C CA . VAL A 1 119 ? -2.597 -8.311 2.261 1.00 95.69 119 VAL A CA 1
ATOM 978 C C . VAL A 1 119 ? -3.755 -8.263 3.250 1.00 95.69 119 VAL A C 1
ATOM 980 O O . VAL A 1 119 ? -3.553 -8.427 4.453 1.00 95.69 119 VAL A O 1
ATOM 983 N N . VAL A 1 120 ? -4.965 -8.002 2.756 1.00 96.19 120 VAL A N 1
ATOM 984 C CA . VAL A 1 120 ? -6.182 -7.998 3.575 1.00 96.19 120 VAL A CA 1
ATOM 985 C C . VAL A 1 120 ? -7.091 -9.118 3.096 1.00 96.19 120 VAL A C 1
ATOM 987 O O . VAL A 1 120 ? -7.320 -9.264 1.898 1.00 96.19 120 VAL A O 1
ATOM 990 N N . GLU A 1 121 ? -7.604 -9.901 4.032 1.00 95.94 121 GLU A N 1
ATOM 991 C CA . GLU A 1 121 ? -8.396 -11.100 3.776 1.00 95.94 121 GLU A CA 1
ATOM 992 C C . GLU A 1 121 ? -9.513 -11.258 4.817 1.00 95.94 121 GLU A C 1
ATOM 994 O O . GLU A 1 121 ? -9.449 -10.734 5.934 1.00 95.94 121 GLU A O 1
ATOM 999 N N . GLU A 1 122 ? -10.566 -11.974 4.440 1.00 96.19 122 GLU A N 1
ATOM 1000 C CA . GLU A 1 122 ? -11.508 -12.569 5.386 1.00 96.19 122 GLU A CA 1
ATOM 1001 C C . GLU A 1 122 ? -10.792 -13.630 6.240 1.00 96.19 122 GLU A C 1
ATOM 1003 O O . GLU A 1 122 ? -9.706 -14.103 5.904 1.00 96.19 122 GLU A O 1
ATOM 1008 N N . LEU A 1 123 ? -11.408 -14.060 7.345 1.00 96.81 123 LEU A N 1
ATOM 1009 C CA . LEU A 1 123 ? -10.807 -15.095 8.203 1.00 96.81 123 LEU A CA 1
ATOM 1010 C C . LEU A 1 123 ? -10.701 -16.478 7.536 1.00 96.81 123 LEU A C 1
ATOM 1012 O O . LEU A 1 123 ? -9.930 -17.310 8.011 1.00 96.81 123 LEU A O 1
ATOM 1016 N N . ASP A 1 124 ? -11.450 -16.712 6.457 1.00 95.56 124 ASP A N 1
ATOM 1017 C CA . ASP A 1 124 ? -11.364 -17.916 5.623 1.00 95.56 124 ASP A CA 1
ATOM 1018 C C . ASP A 1 124 ? -10.301 -17.817 4.507 1.00 95.56 124 ASP A C 1
ATOM 1020 O O . ASP A 1 124 ? -10.132 -18.761 3.738 1.00 95.56 124 ASP A O 1
ATOM 1024 N N . GLY A 1 125 ? -9.570 -16.697 4.425 1.00 93.00 125 GLY A N 1
ATOM 1025 C CA . GLY A 1 125 ? -8.541 -16.447 3.413 1.00 93.00 125 GLY A CA 1
ATOM 1026 C C . GLY A 1 125 ? -9.056 -15.791 2.128 1.00 93.00 125 GLY A C 1
ATOM 1027 O O . GLY A 1 125 ? -8.269 -15.542 1.215 1.00 93.00 125 GLY A O 1
ATOM 1028 N N . THR A 1 126 ? -10.353 -15.476 2.023 1.00 92.44 126 THR A N 1
ATOM 1029 C CA . THR A 1 126 ? -10.889 -14.765 0.853 1.00 92.44 126 THR A CA 1
ATOM 1030 C C . THR A 1 126 ? -10.273 -13.361 0.754 1.00 92.44 126 THR A C 1
ATOM 1032 O O . THR A 1 126 ? -10.417 -12.572 1.691 1.00 92.44 126 THR A O 1
ATOM 1035 N N . PRO A 1 127 ? -9.625 -12.985 -0.367 1.00 91.12 127 PRO A N 1
ATOM 1036 C CA . PRO A 1 127 ? -8.996 -11.674 -0.496 1.00 91.12 127 PRO A CA 1
ATOM 1037 C C . PRO A 1 127 ? -10.004 -10.524 -0.415 1.00 91.12 127 PRO A C 1
ATOM 1039 O O . PRO A 1 127 ? -11.027 -10.516 -1.104 1.00 91.12 127 PRO A O 1
ATOM 1042 N N . VAL A 1 128 ? -9.671 -9.498 0.364 1.00 92.50 128 VAL A N 1
ATOM 1043 C CA . VAL A 1 128 ? -10.403 -8.231 0.421 1.00 92.50 128 VAL A CA 1
ATOM 1044 C C . VAL A 1 128 ? -9.609 -7.187 -0.369 1.00 92.50 128 VAL A C 1
ATOM 1046 O O . VAL A 1 128 ? -8.472 -6.889 -0.000 1.00 92.50 128 VAL A O 1
ATOM 1049 N N . PRO A 1 129 ? -10.179 -6.590 -1.435 1.00 90.56 129 PRO A N 1
ATOM 1050 C CA . PRO A 1 129 ? -9.486 -5.567 -2.208 1.00 90.56 129 PRO A CA 1
ATOM 1051 C C . PRO A 1 129 ? -9.039 -4.394 -1.331 1.00 90.56 129 PRO A C 1
ATOM 1053 O O . PRO A 1 129 ? -9.854 -3.755 -0.660 1.00 90.56 129 PRO A O 1
ATOM 1056 N N . SER A 1 130 ? -7.742 -4.105 -1.372 1.00 92.50 130 SER A N 1
ATOM 1057 C CA . SER A 1 130 ? -7.112 -2.990 -0.674 1.00 92.50 130 SER A CA 1
ATOM 1058 C C . SER A 1 130 ? -6.301 -2.142 -1.653 1.00 92.50 130 SER A C 1
ATOM 1060 O O . SER A 1 130 ? -5.934 -2.582 -2.744 1.00 92.50 130 SER A O 1
ATOM 1062 N N . SER A 1 131 ? -6.027 -0.906 -1.256 1.00 92.62 131 SER A N 1
ATOM 1063 C CA . SER A 1 131 ? -5.168 0.022 -1.988 1.00 92.62 131 SER A CA 1
ATOM 1064 C C . SER A 1 131 ? -3.956 0.362 -1.139 1.00 92.62 131 SER A C 1
ATOM 1066 O O . SER A 1 131 ? -4.098 0.582 0.060 1.00 92.62 131 SER A O 1
ATOM 10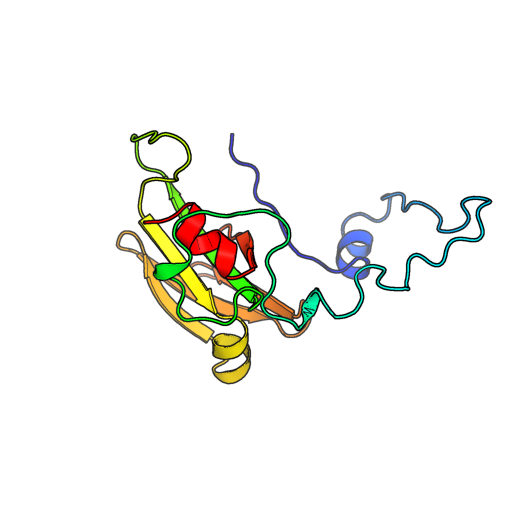68 N N . THR A 1 132 ? -2.781 0.471 -1.757 1.00 95.00 132 THR A N 1
ATOM 1069 C CA . THR A 1 132 ? -1.551 0.920 -1.089 1.00 95.00 132 THR A CA 1
ATOM 1070 C C . THR A 1 132 ? -1.222 2.342 -1.520 1.00 95.00 132 THR A C 1
ATOM 1072 O O . THR A 1 132 ? -1.272 2.658 -2.708 1.00 95.00 132 THR A O 1
ATOM 1075 N N . ALA A 1 133 ? -0.899 3.206 -0.563 1.00 95.75 133 ALA A N 1
ATOM 1076 C CA . ALA A 1 133 ? -0.591 4.607 -0.811 1.00 95.75 133 ALA A CA 1
ATOM 1077 C C . ALA A 1 133 ? 0.405 5.155 0.218 1.00 95.75 133 ALA A C 1
ATOM 1079 O O . ALA A 1 133 ? 0.648 4.552 1.264 1.00 95.75 133 ALA A O 1
ATOM 1080 N N . PHE A 1 134 ? 0.945 6.339 -0.063 1.00 97.44 134 PHE A N 1
ATOM 1081 C CA . PHE A 1 134 ? 1.579 7.151 0.970 1.00 97.44 134 PHE A CA 1
ATOM 1082 C C . PHE A 1 134 ? 0.537 7.677 1.962 1.00 97.44 134 PHE A C 1
ATOM 1084 O O . PHE A 1 134 ? -0.589 8.004 1.584 1.00 97.44 134 PHE A O 1
ATOM 1091 N N . ALA A 1 135 ? 0.925 7.798 3.229 1.00 97.81 135 ALA A N 1
ATOM 1092 C CA . ALA A 1 135 ? 0.041 8.172 4.325 1.00 97.81 135 ALA A CA 1
ATOM 1093 C C . ALA A 1 135 ? -0.648 9.531 4.127 1.00 97.81 135 ALA A C 1
ATOM 1095 O O . ALA A 1 135 ? -1.793 9.680 4.546 1.00 97.81 135 ALA A O 1
ATOM 1096 N N . PHE A 1 136 ? -0.018 10.495 3.440 1.00 96.94 136 PHE A N 1
ATOM 1097 C CA . PHE A 1 136 ? -0.638 11.794 3.140 1.00 96.94 136 PHE A CA 1
ATOM 1098 C C . PHE A 1 136 ? -1.912 11.684 2.282 1.00 96.94 136 PHE A C 1
ATOM 1100 O O . PHE A 1 136 ? -2.738 12.598 2.299 1.00 96.94 136 PHE A O 1
ATOM 1107 N N . VAL A 1 137 ? -2.090 10.582 1.538 1.00 96.06 137 VAL A N 1
ATOM 1108 C CA . VAL A 1 137 ? -3.266 10.340 0.683 1.00 96.06 137 VAL A CA 1
ATOM 1109 C C . VAL A 1 137 ? -4.508 10.063 1.520 1.00 96.06 137 VAL A C 1
ATOM 1111 O O . VAL A 1 137 ? -5.595 10.517 1.174 1.00 96.06 137 VAL A O 1
ATOM 1114 N N . TYR A 1 138 ? -4.365 9.335 2.628 1.00 96.06 138 TYR A N 1
ATOM 1115 C CA . TYR A 1 138 ? -5.510 8.886 3.412 1.00 96.06 138 TYR A CA 1
ATOM 1116 C C . TYR A 1 138 ? -6.369 10.047 3.951 1.00 96.06 138 TYR A C 1
ATOM 1118 O O . TYR A 1 138 ? -7.550 10.099 3.599 1.00 96.06 138 TYR A O 1
ATOM 1126 N N . PRO A 1 139 ? -5.824 11.037 4.695 1.00 95.38 139 PRO A N 1
ATOM 1127 C CA . PRO A 1 139 ? -6.623 12.153 5.199 1.00 95.38 139 PRO A CA 1
ATOM 1128 C C . PRO A 1 139 ? -7.119 13.091 4.089 1.00 95.38 139 PRO A C 1
ATOM 1130 O O . PRO A 1 139 ? -8.073 13.839 4.307 1.00 95.38 139 PRO A O 1
ATOM 1133 N N . ALA A 1 140 ? -6.507 13.072 2.898 1.00 95.50 140 ALA A N 1
ATOM 1134 C CA . ALA A 1 140 ? -6.956 13.892 1.775 1.00 95.50 140 ALA A CA 1
ATOM 1135 C C . ALA A 1 140 ? -8.344 13.462 1.264 1.00 95.50 140 ALA A C 1
ATOM 1137 O O . ALA A 1 140 ? -9.117 14.318 0.836 1.00 95.50 140 ALA A O 1
ATOM 1138 N N . PHE A 1 141 ? -8.679 12.167 1.356 1.00 94.81 141 PHE A N 1
ATOM 1139 C CA . PHE A 1 141 ? -9.933 11.616 0.827 1.00 94.81 141 PHE A CA 1
ATOM 1140 C C . PHE A 1 141 ? -10.879 11.046 1.888 1.00 94.81 141 PHE A C 1
ATOM 1142 O O . PHE A 1 141 ? -12.094 11.132 1.710 1.00 94.81 141 PHE A O 1
ATOM 1149 N N . PHE A 1 142 ? -10.352 10.486 2.976 1.00 92.62 142 PHE A N 1
ATOM 1150 C CA . PHE A 1 142 ? -11.135 9.935 4.082 1.00 92.62 142 PHE A CA 1
ATOM 1151 C C . PHE A 1 142 ? -11.107 10.910 5.262 1.00 92.62 142 PHE A C 1
ATOM 1153 O O . PHE A 1 142 ? -10.043 11.410 5.634 1.00 92.62 142 PHE A O 1
ATOM 1160 N N . ARG A 1 143 ? -12.282 11.237 5.813 1.00 75.06 143 ARG A N 1
ATOM 1161 C CA . ARG A 1 143 ? -12.433 12.260 6.858 1.00 75.06 143 ARG A CA 1
ATOM 1162 C C . ARG A 1 143 ? -12.564 11.704 8.256 1.00 75.06 143 ARG A C 1
ATOM 1164 O O . ARG A 1 143 ? -13.240 10.670 8.406 1.00 75.06 143 ARG A O 1
#

pLDDT: mean 93.64, std 5.76, range [58.31, 98.44]

Radius of gyration: 18.01 Å; chains: 1; bounding box: 45×39×43 Å

Foldseek 3Di:
DDDFDDQDDPVVVCVVVVVDDDDDPPPVDPDDPVDDPPPCVLPDQDDPDDFPDCVVFPDRQQQKKKKAFDADPDDDPQATDHDMDIDGLVVQVVVQKDWDDDPNFIKMWGQDPVRSDTWIAGPVRHGGGMDMDGRNVCSRHPD